Protein AF-A0A379JGD2-F1 (afdb_monomer_lite)

Organism: NCBI:txid1823

pLDDT: mean 80.18, std 13.52, range [41.59, 96.38]

Foldseek 3Di:
DDKDWDKDWDADPVGTAIKTKTQLDQWDWDWDQDPVRDIDTRDTGHRPDDDPPDDVVRRVDMDIDDDVVVPCCVPPPDDPVQNDPDDHDDDDDQDDPVDGDDDDDDPPDD

Radius of gyration: 17.96 Å; chains: 1; bounding box: 45×45×33 Å

Structure (mmCIF, N/CA/C/O backbone):
data_AF-A0A379JGD2-F1
#
_entry.id   AF-A0A379JGD2-F1
#
loop_
_atom_site.group_PDB
_atom_site.id
_atom_site.type_symbol
_atom_site.label_atom_id
_atom_site.label_alt_id
_atom_site.label_comp_id
_atom_site.label_asym_id
_atom_site.label_entity_id
_atom_site.label_seq_id
_atom_site.pdbx_PDB_ins_code
_atom_site.Cartn_x
_atom_site.Cartn_y
_atom_site.Cartn_z
_atom_site.occupancy
_atom_site.B_iso_or_equiv
_atom_site.auth_seq_id
_atom_site.auth_comp_id
_atom_site.auth_asym_id
_atom_site.auth_atom_id
_atom_site.pdbx_PDB_model_num
ATOM 1 N N . MET A 1 1 ? 21.410 1.258 3.656 1.00 62.91 1 MET A N 1
ATOM 2 C CA . MET A 1 1 ? 20.321 0.802 2.768 1.00 62.91 1 MET A CA 1
ATOM 3 C C . MET A 1 1 ? 19.255 0.181 3.641 1.00 62.91 1 MET A C 1
ATOM 5 O O . MET A 1 1 ? 19.609 -0.551 4.557 1.00 62.91 1 MET A O 1
ATOM 9 N N . THR A 1 2 ? 17.998 0.537 3.419 1.00 72.06 2 THR A N 1
ATOM 10 C CA . THR A 1 2 ? 16.845 0.119 4.228 1.00 72.06 2 THR A CA 1
ATOM 11 C C . THR A 1 2 ? 15.740 -0.343 3.290 1.00 72.06 2 THR A C 1
ATOM 13 O O . THR A 1 2 ? 15.691 0.112 2.152 1.00 72.06 2 THR A O 1
ATOM 16 N N . VAL A 1 3 ? 14.851 -1.206 3.772 1.00 80.94 3 VAL A N 1
ATOM 17 C CA . VAL A 1 3 ? 13.581 -1.490 3.090 1.00 80.94 3 VAL A CA 1
ATOM 18 C C . VAL A 1 3 ? 12.721 -0.228 3.157 1.00 80.94 3 VAL A C 1
ATOM 20 O O . VAL A 1 3 ? 12.593 0.357 4.234 1.00 80.94 3 VAL A O 1
ATOM 23 N N . ASN A 1 4 ? 12.181 0.217 2.028 1.00 86.94 4 ASN A N 1
ATOM 24 C CA . ASN A 1 4 ? 11.322 1.394 1.940 1.00 86.94 4 ASN A CA 1
ATOM 25 C C . ASN A 1 4 ? 10.327 1.291 0.772 1.00 86.94 4 ASN A C 1
ATOM 27 O O . ASN A 1 4 ? 10.366 0.364 -0.037 1.00 86.94 4 ASN A O 1
ATOM 31 N N . GLY A 1 5 ? 9.401 2.239 0.725 1.00 90.56 5 GLY A N 1
ATOM 32 C CA . GLY A 1 5 ? 8.351 2.307 -0.276 1.00 90.56 5 GLY A CA 1
ATOM 33 C C . GLY A 1 5 ? 7.252 3.261 0.161 1.00 90.56 5 GLY A C 1
ATOM 34 O O . GLY A 1 5 ? 7.091 3.497 1.360 1.00 90.56 5 GLY A O 1
ATOM 35 N N . ASP A 1 6 ? 6.501 3.756 -0.813 1.00 94.25 6 ASP A N 1
ATOM 36 C CA . ASP A 1 6 ? 5.338 4.608 -0.604 1.00 94.25 6 ASP A CA 1
ATOM 37 C C . ASP A 1 6 ? 4.098 3.869 -1.095 1.00 94.25 6 ASP A C 1
ATOM 39 O O . ASP A 1 6 ? 4.036 3.397 -2.232 1.00 94.25 6 ASP A O 1
ATOM 43 N N . LEU A 1 7 ? 3.105 3.745 -0.218 1.00 95.06 7 LEU A N 1
ATOM 44 C CA . LEU A 1 7 ? 1.891 2.975 -0.459 1.00 95.06 7 LEU A CA 1
ATOM 45 C C . LEU A 1 7 ? 0.662 3.849 -0.239 1.00 95.06 7 LEU A C 1
ATOM 47 O O . LEU A 1 7 ? 0.550 4.542 0.771 1.00 95.06 7 LEU A O 1
ATOM 51 N N . VAL A 1 8 ? -0.294 3.754 -1.157 1.00 94.75 8 VAL A N 1
ATOM 52 C CA . VAL A 1 8 ? -1.593 4.416 -1.063 1.00 94.75 8 VAL A CA 1
ATOM 53 C C . VAL A 1 8 ? -2.683 3.370 -0.887 1.00 94.75 8 VAL A C 1
ATOM 55 O O . VAL A 1 8 ? -2.911 2.518 -1.748 1.00 94.75 8 VAL A O 1
ATOM 58 N N . PHE A 1 9 ? -3.407 3.494 0.221 1.00 93.94 9 PHE A N 1
ATOM 59 C CA . PHE A 1 9 ? -4.617 2.735 0.503 1.00 93.94 9 PHE A CA 1
ATOM 60 C C . PHE A 1 9 ? -5.821 3.597 0.141 1.00 93.94 9 PHE A C 1
ATOM 62 O O . PHE A 1 9 ? -6.077 4.616 0.780 1.00 93.94 9 PHE A O 1
ATOM 69 N N . THR A 1 10 ? -6.556 3.203 -0.896 1.00 91.75 10 THR A N 1
ATOM 70 C CA . THR A 1 10 ? -7.742 3.937 -1.354 1.00 91.75 10 THR A CA 1
ATOM 71 C C . THR A 1 10 ? -8.999 3.217 -0.868 1.00 91.75 10 THR A C 1
ATOM 73 O O . THR A 1 10 ? -9.223 2.070 -1.265 1.00 91.75 10 THR A O 1
ATOM 76 N N . PRO A 1 11 ? -9.823 3.843 -0.009 1.00 89.81 11 PRO A N 1
ATOM 77 C CA . PRO A 1 11 ? -11.121 3.295 0.362 1.00 89.81 11 PRO A CA 1
ATOM 78 C C . PRO A 1 11 ? -12.056 3.234 -0.851 1.00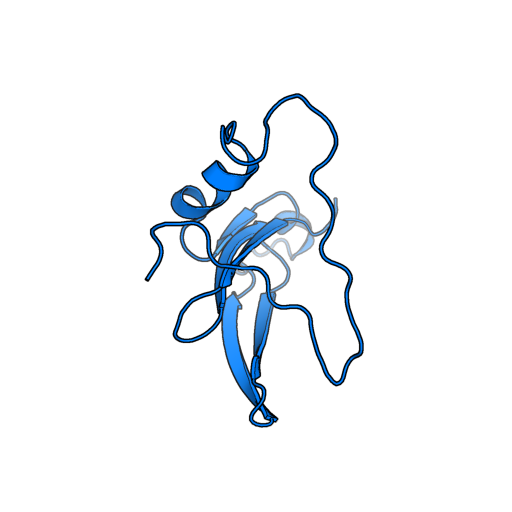 89.81 11 PRO A C 1
ATOM 80 O O . PRO A 1 11 ? -12.116 4.170 -1.647 1.00 89.81 11 PRO A O 1
ATOM 83 N N . GLY A 1 12 ? -12.823 2.156 -0.965 1.00 86.06 12 GLY A N 1
ATOM 84 C CA . GLY A 1 12 ? -13.854 1.978 -1.980 1.00 86.06 12 GLY A CA 1
ATOM 85 C C . GLY A 1 12 ? -15.068 1.236 -1.428 1.00 86.06 12 GLY A C 1
ATOM 86 O O . GLY A 1 12 ? -15.053 0.729 -0.304 1.00 86.06 12 GLY A O 1
ATOM 87 N N . ARG A 1 13 ? -16.133 1.161 -2.236 1.00 82.19 13 ARG A N 1
ATOM 88 C CA . ARG A 1 13 ? -17.400 0.504 -1.864 1.00 82.19 13 ARG A CA 1
ATOM 89 C C . ARG A 1 13 ? -17.202 -0.948 -1.419 1.00 82.19 13 ARG A C 1
ATOM 91 O O . ARG A 1 13 ? -17.837 -1.381 -0.464 1.00 82.19 13 ARG A O 1
ATOM 98 N N . ASP A 1 14 ? -16.294 -1.658 -2.080 1.00 81.56 14 ASP A N 1
ATOM 99 C CA . ASP A 1 14 ? -16.033 -3.081 -1.841 1.00 81.56 14 ASP A CA 1
ATOM 100 C C . ASP A 1 14 ? -14.834 -3.320 -0.904 1.00 81.56 14 ASP A C 1
ATOM 102 O O . ASP A 1 14 ? -14.320 -4.436 -0.807 1.00 81.56 14 ASP A O 1
ATOM 106 N N . GLY A 1 15 ? -14.355 -2.276 -0.222 1.00 85.94 15 GLY A N 1
ATOM 107 C CA . GLY A 1 15 ? -13.188 -2.317 0.658 1.00 85.94 15 GLY A CA 1
ATOM 108 C C . GLY A 1 15 ? -12.012 -1.502 0.128 1.00 85.94 15 GLY A C 1
ATOM 109 O O . GLY A 1 15 ? -12.169 -0.628 -0.721 1.00 85.94 15 GLY A O 1
ATOM 110 N N . VAL A 1 16 ? -10.825 -1.759 0.669 1.00 92.44 16 VAL A N 1
ATOM 111 C CA . VAL A 1 16 ? -9.614 -0.985 0.371 1.00 92.44 16 VAL A CA 1
ATOM 112 C C . VAL A 1 16 ? -8.864 -1.577 -0.824 1.00 92.44 16 VAL A C 1
ATOM 114 O O . VAL A 1 16 ? -8.719 -2.795 -0.937 1.00 92.44 16 VAL A O 1
ATOM 117 N N . THR A 1 17 ? -8.351 -0.715 -1.702 1.00 93.25 17 THR A N 1
ATOM 118 C CA . THR A 1 17 ? -7.380 -1.072 -2.750 1.00 93.25 17 THR A CA 1
ATOM 119 C C . THR A 1 17 ? -6.000 -0.507 -2.426 1.00 93.25 17 THR A C 1
ATOM 121 O O . THR A 1 17 ? -5.904 0.569 -1.835 1.00 93.25 17 THR A O 1
ATOM 124 N N . LEU A 1 18 ? -4.941 -1.201 -2.849 1.00 95.25 18 LEU A N 1
ATOM 125 C CA . LEU A 1 18 ? -3.545 -0.818 -2.627 1.00 95.25 18 LEU A CA 1
ATOM 126 C C . LEU A 1 18 ? -2.837 -0.544 -3.959 1.00 95.25 18 LEU A C 1
ATOM 128 O O . LEU A 1 18 ? -2.938 -1.352 -4.882 1.00 95.25 18 LEU A O 1
ATOM 132 N N . ALA A 1 19 ? -2.093 0.558 -4.030 1.00 96.25 19 ALA A N 1
ATOM 133 C CA . ALA A 1 19 ? -1.115 0.814 -5.085 1.00 96.25 19 ALA A CA 1
ATOM 134 C C . ALA A 1 19 ? 0.086 1.598 -4.534 1.00 96.25 19 ALA A C 1
ATOM 136 O O . ALA A 1 19 ? -0.047 2.292 -3.526 1.00 96.25 19 ALA A O 1
ATOM 137 N N . GLY A 1 20 ? 1.249 1.498 -5.174 1.00 95.12 20 GLY A N 1
ATOM 138 C CA . GLY A 1 20 ? 2.449 2.207 -4.735 1.00 95.12 20 GLY A CA 1
ATOM 139 C C . GLY A 1 20 ? 3.741 1.610 -5.275 1.00 95.12 20 GLY A C 1
ATOM 140 O O . GLY A 1 20 ? 3.721 0.844 -6.235 1.00 95.12 20 GLY A O 1
ATOM 141 N N . THR A 1 21 ? 4.853 1.943 -4.628 1.00 94.81 21 THR A N 1
ATOM 142 C CA . THR A 1 21 ? 6.191 1.433 -4.946 1.00 94.81 21 THR A CA 1
ATOM 143 C C . THR A 1 21 ? 6.847 0.884 -3.692 1.00 94.81 21 THR A C 1
ATOM 145 O O . THR A 1 21 ? 6.658 1.406 -2.593 1.00 94.81 21 THR A O 1
ATOM 148 N N . ARG A 1 22 ? 7.644 -0.176 -3.828 1.00 92.75 22 ARG A N 1
ATOM 149 C CA . ARG A 1 22 ? 8.439 -0.711 -2.717 1.00 92.75 22 ARG A CA 1
ATOM 150 C C . ARG A 1 22 ? 9.748 -1.313 -3.183 1.00 92.75 22 ARG A C 1
ATOM 152 O O . ARG A 1 22 ? 9.873 -1.744 -4.323 1.00 92.75 22 ARG A O 1
ATOM 159 N N . THR A 1 23 ? 10.716 -1.372 -2.273 1.00 90.12 23 THR A N 1
ATOM 160 C CA . THR A 1 23 ? 12.009 -2.030 -2.490 1.00 90.12 23 THR A CA 1
ATOM 161 C C . THR A 1 23 ? 11.819 -3.474 -2.927 1.00 90.12 23 THR A C 1
ATOM 163 O O . THR A 1 23 ? 11.043 -4.131 -2.268 1.00 90.12 23 THR A O 1
ATOM 166 N N . ASP A 1 24 ? 12.579 -4.032 -3.870 1.00 87.69 24 ASP A N 1
ATOM 167 C CA . ASP A 1 24 ? 12.470 -5.399 -4.432 1.00 87.69 24 ASP A CA 1
ATOM 168 C C . ASP A 1 24 ? 12.539 -6.576 -3.442 1.00 87.69 24 ASP A C 1
ATOM 170 O O . ASP A 1 24 ? 12.111 -7.695 -3.752 1.00 87.69 24 ASP A O 1
ATOM 174 N N . TYR A 1 25 ? 12.994 -6.342 -2.212 1.00 86.06 25 TYR A N 1
ATOM 175 C CA . TYR A 1 25 ? 13.009 -7.334 -1.136 1.00 86.06 25 TYR A CA 1
ATOM 176 C C . TYR A 1 25 ? 12.718 -6.682 0.230 1.00 86.06 25 TYR A C 1
ATOM 178 O O . TYR A 1 25 ? 13.227 -5.581 0.463 1.00 86.06 25 TYR A O 1
ATOM 186 N N . PRO A 1 26 ? 12.001 -7.344 1.168 1.00 87.69 26 PRO A N 1
ATOM 187 C CA . PRO A 1 26 ? 11.365 -8.674 1.104 1.00 87.69 26 PRO A CA 1
ATOM 188 C C . PRO A 1 26 ? 9.946 -8.627 0.513 1.00 87.69 26 PRO A C 1
ATOM 190 O O . PRO A 1 26 ? 9.483 -7.558 0.152 1.00 87.69 26 PRO A O 1
A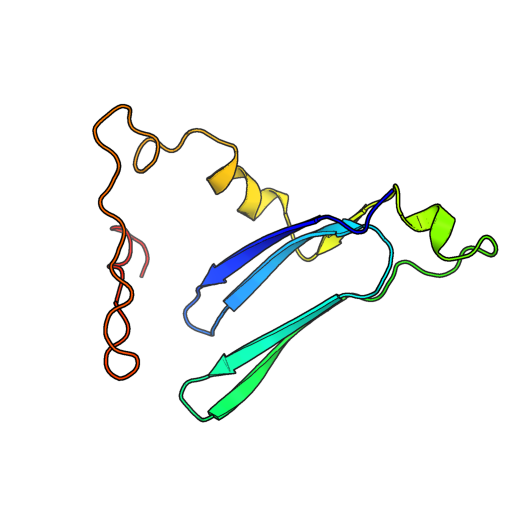TOM 193 N N . SER A 1 27 ? 9.251 -9.768 0.438 1.00 90.88 27 SER A N 1
ATOM 194 C CA . SER A 1 27 ? 7.835 -9.820 0.036 1.00 90.88 27 SER A CA 1
ATOM 195 C C . SER A 1 27 ? 6.953 -8.930 0.922 1.00 90.88 27 SER A C 1
ATOM 197 O O . SER A 1 27 ? 7.261 -8.731 2.100 1.00 90.88 27 SER A O 1
ATOM 199 N N . LEU A 1 28 ? 5.833 -8.461 0.371 1.00 92.75 28 LEU A N 1
ATOM 200 C CA . LEU A 1 28 ? 4.823 -7.668 1.064 1.00 92.75 28 LEU A CA 1
ATOM 201 C C . LEU A 1 28 ? 3.452 -8.351 1.004 1.00 92.75 28 LEU A C 1
ATOM 203 O O . LEU A 1 28 ? 3.035 -8.853 -0.036 1.00 92.75 28 LEU A O 1
ATOM 207 N N . GLU A 1 29 ? 2.720 -8.313 2.115 1.00 95.56 29 GLU A N 1
ATOM 208 C CA . GLU A 1 29 ? 1.314 -8.710 2.171 1.00 95.56 29 GLU A CA 1
ATOM 209 C C . GLU A 1 29 ? 0.489 -7.635 2.881 1.00 95.56 29 GLU A C 1
ATOM 211 O O . GLU A 1 29 ? 0.936 -7.046 3.866 1.00 95.56 29 GLU A O 1
ATOM 216 N N . ALA A 1 30 ? -0.726 -7.398 2.391 1.00 95.69 30 ALA A N 1
ATOM 217 C CA . ALA A 1 30 ? -1.682 -6.482 2.997 1.00 95.69 30 ALA A CA 1
ATOM 218 C C . ALA A 1 30 ? -3.052 -7.152 3.118 1.00 95.69 30 ALA A C 1
ATOM 220 O O . ALA A 1 30 ? -3.563 -7.729 2.153 1.00 95.69 30 ALA A O 1
ATOM 221 N N . HIS A 1 31 ? -3.665 -7.029 4.294 1.00 96.25 31 HIS A N 1
ATOM 222 C CA . HIS A 1 31 ? -4.959 -7.620 4.628 1.00 96.25 31 HIS A CA 1
ATOM 223 C C . HIS A 1 31 ? -5.883 -6.557 5.238 1.00 96.25 31 HIS A C 1
ATOM 225 O O . HIS A 1 31 ? -5.417 -5.637 5.907 1.00 96.25 31 HIS A O 1
ATOM 231 N N . GLN A 1 32 ? -7.186 -6.669 4.979 1.00 94.94 32 GLN A N 1
ATOM 232 C CA . GLN A 1 32 ? -8.238 -5.818 5.531 1.00 94.94 32 GLN A CA 1
ATOM 233 C C . GLN A 1 32 ? -9.132 -6.638 6.456 1.00 94.94 32 GLN A C 1
ATOM 235 O O . GLN A 1 32 ? -9.780 -7.583 6.001 1.00 94.94 32 GLN A O 1
ATOM 240 N N . ASP A 1 33 ? -9.243 -6.212 7.709 1.00 92.69 33 ASP A N 1
ATOM 241 C CA . ASP A 1 33 ? -10.266 -6.714 8.621 1.00 92.69 33 ASP A CA 1
ATOM 242 C C . ASP A 1 33 ? -11.569 -5.932 8.435 1.00 92.69 33 ASP A C 1
ATOM 244 O O . ASP A 1 33 ? -11.583 -4.702 8.326 1.00 92.69 33 ASP A O 1
ATOM 248 N N . LEU A 1 34 ? -12.681 -6.661 8.362 1.00 85.88 34 LEU A N 1
ATOM 249 C CA . LEU A 1 34 ? -14.016 -6.112 8.161 1.00 85.88 34 LEU A CA 1
ATOM 250 C C . LEU A 1 34 ? -14.793 -6.080 9.485 1.00 85.88 34 LEU A C 1
ATOM 252 O O . LEU A 1 34 ? -14.584 -6.944 10.338 1.00 85.88 34 LEU A O 1
ATOM 256 N N . PRO A 1 35 ? -15.780 -5.174 9.641 1.00 81.94 35 PRO A N 1
ATOM 257 C CA . PRO A 1 35 ? -16.631 -5.124 10.837 1.00 81.94 35 PRO A CA 1
ATOM 258 C C . PRO A 1 35 ? -17.391 -6.425 11.139 1.00 81.94 35 PRO A C 1
ATOM 260 O O . PRO A 1 35 ? -17.846 -6.636 12.257 1.00 81.94 35 PRO A O 1
ATOM 263 N N . SER A 1 36 ? -17.531 -7.307 10.146 1.00 86.25 36 SER A N 1
ATOM 264 C CA . SER A 1 36 ? -18.108 -8.646 10.296 1.00 86.25 36 SER A CA 1
ATOM 265 C C . SER A 1 36 ? -17.190 -9.642 11.020 1.00 86.25 36 SER A C 1
ATOM 267 O O . SER A 1 36 ? -17.616 -10.764 11.282 1.00 86.25 36 SER A O 1
ATOM 269 N N . GLY A 1 37 ? -15.941 -9.266 11.315 1.00 87.50 37 GLY A N 1
ATOM 270 C CA . GLY A 1 37 ? -14.901 -10.147 11.853 1.00 87.50 37 GLY A CA 1
ATOM 271 C C . GLY A 1 37 ? -14.186 -10.989 10.791 1.00 87.50 37 GLY A C 1
ATOM 272 O O . GLY A 1 37 ? -13.345 -11.813 11.133 1.00 87.50 37 GLY A O 1
ATOM 273 N N . ALA A 1 38 ? -14.516 -10.808 9.508 1.00 90.00 38 ALA A N 1
ATOM 274 C CA . ALA A 1 38 ? -13.832 -11.467 8.400 1.00 90.00 38 ALA A CA 1
ATOM 275 C C . ALA A 1 38 ? -12.575 -10.693 7.971 1.00 90.00 38 ALA A C 1
ATOM 277 O O . ALA A 1 38 ? -12.578 -9.463 7.972 1.00 90.00 38 ALA A O 1
ATOM 278 N N . THR A 1 39 ? -11.550 -11.413 7.510 1.00 94.94 39 THR A N 1
ATOM 279 C CA . THR A 1 39 ? -10.339 -10.836 6.906 1.00 94.94 39 THR A CA 1
ATOM 280 C C . THR A 1 39 ? -10.330 -11.091 5.403 1.00 94.94 39 THR A C 1
ATOM 282 O O . THR A 1 39 ? -10.646 -12.188 4.937 1.00 94.94 39 THR A O 1
ATOM 285 N N . ARG A 1 40 ? -9.935 -10.079 4.633 1.00 93.50 40 ARG A N 1
ATOM 286 C CA . ARG A 1 40 ? -9.728 -10.158 3.186 1.00 93.50 40 ARG A CA 1
ATOM 287 C C . ARG A 1 40 ? -8.285 -9.809 2.843 1.00 93.50 40 ARG A C 1
ATOM 289 O O . ARG A 1 40 ? -7.768 -8.796 3.294 1.00 93.50 40 ARG A O 1
ATOM 296 N N . THR A 1 41 ? -7.678 -10.567 1.939 1.00 96.38 41 THR A N 1
ATOM 297 C CA . THR A 1 41 ? -6.402 -10.187 1.323 1.00 96.38 41 THR A CA 1
ATOM 298 C C . THR A 1 41 ? -6.595 -9.034 0.335 1.00 96.38 41 THR A C 1
ATOM 300 O O . THR A 1 41 ? -7.418 -9.119 -0.580 1.00 96.38 41 THR A O 1
ATOM 303 N N . ILE A 1 42 ? -5.833 -7.956 0.526 1.00 95.38 42 ILE A N 1
ATOM 304 C CA . ILE A 1 42 ? -5.764 -6.811 -0.391 1.00 95.38 42 ILE A CA 1
ATOM 305 C C . ILE A 1 42 ? -4.677 -7.056 -1.440 1.00 95.38 42 ILE A C 1
ATOM 307 O O . ILE A 1 42 ? -4.923 -6.867 -2.629 1.00 95.38 42 ILE A O 1
ATOM 311 N N . ALA A 1 43 ? -3.488 -7.479 -1.003 1.00 94.12 43 ALA A N 1
ATOM 312 C CA . ALA A 1 43 ? -2.346 -7.721 -1.877 1.00 94.12 43 ALA A CA 1
ATOM 313 C C . ALA A 1 43 ? -1.427 -8.808 -1.311 1.00 94.12 43 ALA A C 1
ATOM 315 O O . ALA A 1 43 ? -1.196 -8.870 -0.103 1.00 94.12 43 ALA A O 1
ATOM 316 N N . ILE A 1 44 ? -0.879 -9.620 -2.213 1.00 94.44 44 ILE A N 1
ATOM 317 C CA . ILE A 1 44 ? 0.279 -10.484 -1.977 1.00 94.44 44 ILE A CA 1
ATOM 318 C C . ILE A 1 44 ? 1.268 -10.136 -3.076 1.00 94.44 44 ILE A C 1
ATOM 320 O O . ILE A 1 44 ? 0.987 -10.350 -4.255 1.00 94.44 44 ILE A O 1
ATOM 324 N N . ASP A 1 45 ? 2.401 -9.584 -2.679 1.00 91.50 45 ASP A N 1
ATOM 325 C CA . ASP A 1 45 ? 3.426 -9.080 -3.573 1.00 91.50 45 ASP A CA 1
ATOM 326 C C . ASP A 1 45 ? 4.759 -9.781 -3.261 1.00 91.50 45 ASP A C 1
ATOM 328 O O . ASP A 1 45 ? 5.402 -9.512 -2.237 1.00 91.50 45 ASP A O 1
ATOM 332 N N . PRO A 1 46 ? 5.161 -10.769 -4.078 1.00 89.94 46 PRO A N 1
ATOM 333 C CA . PRO A 1 46 ? 6.384 -11.517 -3.844 1.00 89.94 46 PRO A CA 1
ATOM 334 C C . PRO A 1 46 ? 7.624 -10.624 -3.914 1.00 89.94 46 PRO A C 1
ATOM 336 O O . PRO A 1 46 ? 7.698 -9.663 -4.672 1.00 89.94 46 PRO A O 1
ATOM 339 N N . ALA A 1 47 ? 8.672 -10.983 -3.179 1.00 87.44 47 ALA A N 1
ATOM 340 C CA . ALA A 1 47 ? 9.982 -10.410 -3.443 1.00 87.44 47 ALA A CA 1
ATOM 341 C C . ALA A 1 47 ? 10.401 -10.678 -4.902 1.00 87.44 47 ALA A C 1
ATOM 343 O O . ALA A 1 47 ? 10.259 -11.800 -5.403 1.00 87.44 47 ALA A O 1
ATOM 344 N N . ALA A 1 48 ? 11.003 -9.676 -5.546 1.00 79.38 48 ALA A N 1
ATOM 345 C CA . ALA A 1 48 ? 11.616 -9.805 -6.862 1.00 79.38 48 ALA A CA 1
ATOM 346 C C . ALA A 1 48 ? 12.920 -10.615 -6.729 1.00 79.38 48 ALA A C 1
ATOM 348 O O . ALA A 1 48 ? 14.032 -10.094 -6.640 1.00 79.38 48 ALA A O 1
ATOM 349 N N . THR A 1 49 ? 12.768 -11.931 -6.610 1.00 68.25 49 THR A N 1
ATOM 350 C CA . THR A 1 49 ? 13.850 -12.897 -6.388 1.00 68.25 49 THR A CA 1
ATOM 351 C C . THR A 1 49 ? 14.299 -13.536 -7.704 1.00 68.25 49 THR A C 1
ATOM 353 O O . THR A 1 49 ? 13.605 -13.463 -8.712 1.00 68.25 49 THR A O 1
ATOM 356 N N . GLY A 1 50 ? 15.490 -14.146 -7.719 1.00 60.38 50 GLY A N 1
ATOM 357 C CA . GLY A 1 50 ? 16.005 -14.866 -8.897 1.00 60.38 50 GLY A CA 1
ATOM 358 C C . GLY A 1 50 ? 17.431 -14.505 -9.314 1.00 60.38 50 GLY A C 1
ATOM 359 O O . GLY A 1 50 ? 17.979 -15.115 -10.228 1.00 60.38 50 GLY A O 1
ATOM 360 N N . ARG A 1 51 ? 18.071 -13.547 -8.635 1.00 59.44 51 ARG A N 1
ATOM 361 C CA . ARG A 1 51 ? 19.486 -13.217 -8.848 1.00 59.44 51 ARG A CA 1
ATOM 362 C C . ARG A 1 51 ? 20.353 -13.967 -7.839 1.00 59.44 51 ARG A C 1
ATOM 364 O O . ARG A 1 51 ? 20.072 -13.957 -6.644 1.00 59.44 51 ARG A O 1
ATOM 371 N N . SER A 1 52 ? 21.437 -14.586 -8.307 1.00 59.06 52 SER A N 1
ATOM 372 C CA . SER A 1 52 ? 22.349 -15.409 -7.490 1.00 59.06 52 SER A CA 1
ATOM 373 C C . SER A 1 52 ? 23.122 -14.632 -6.412 1.00 59.06 52 SER A C 1
ATOM 375 O O . SER A 1 52 ? 23.873 -15.229 -5.649 1.00 59.06 52 SER A O 1
ATOM 377 N N . TRP A 1 53 ? 22.960 -13.308 -6.348 1.00 63.16 53 TRP A N 1
ATOM 378 C CA . TRP A 1 53 ? 23.761 -12.400 -5.520 1.00 63.16 53 TRP A CA 1
ATOM 379 C C . TRP A 1 53 ? 23.095 -12.076 -4.167 1.00 63.16 53 TRP A C 1
ATOM 381 O O . TRP A 1 53 ? 23.651 -11.326 -3.367 1.00 63.16 53 TRP A O 1
ATOM 391 N N . GLY A 1 54 ? 21.931 -12.672 -3.881 1.00 66.38 54 GLY A N 1
ATOM 392 C CA . GLY A 1 54 ? 21.255 -12.586 -2.584 1.00 66.38 54 GLY A CA 1
ATOM 393 C C . GLY A 1 54 ? 20.430 -11.305 -2.364 1.00 66.38 54 GLY A C 1
ATOM 394 O O . GLY A 1 54 ? 20.440 -10.392 -3.183 1.00 66.38 54 GLY A O 1
ATOM 395 N N . PRO A 1 55 ? 19.688 -11.213 -1.248 1.00 64.00 55 PRO A N 1
ATOM 396 C CA . PRO A 1 55 ? 18.702 -10.150 -1.019 1.00 64.00 55 PRO A CA 1
ATOM 397 C C . PRO A 1 55 ? 19.309 -8.753 -0.810 1.00 64.00 55 PRO A C 1
ATOM 399 O O . PRO A 1 55 ? 18.650 -7.752 -1.078 1.00 64.00 55 PRO A O 1
ATOM 402 N N . ALA A 1 56 ? 20.571 -8.661 -0.377 1.00 66.62 56 ALA A N 1
ATOM 403 C CA . ALA A 1 56 ? 21.228 -7.381 -0.105 1.00 66.62 56 ALA A CA 1
ATOM 404 C C . ALA A 1 56 ? 21.428 -6.517 -1.364 1.00 66.62 56 ALA A C 1
ATOM 406 O O . ALA A 1 56 ? 21.456 -5.292 -1.256 1.00 66.62 56 ALA A O 1
ATOM 407 N N . VAL A 1 57 ? 21.527 -7.129 -2.553 1.00 69.00 57 VAL A N 1
ATOM 408 C CA . VAL A 1 57 ? 21.670 -6.384 -3.817 1.00 69.00 57 VAL A CA 1
ATOM 409 C C . VAL A 1 57 ? 20.345 -5.856 -4.363 1.00 69.00 57 VAL A C 1
ATOM 411 O O . VAL A 1 57 ? 20.368 -5.021 -5.257 1.00 69.00 57 VAL A O 1
ATOM 414 N N . ASN A 1 58 ? 19.209 -6.303 -3.821 1.00 62.88 58 ASN A N 1
ATOM 415 C CA . ASN A 1 58 ? 17.878 -5.863 -4.246 1.00 62.88 58 ASN A CA 1
ATOM 416 C C . ASN A 1 58 ? 17.366 -4.657 -3.443 1.00 62.88 58 ASN A C 1
ATOM 418 O O . ASN A 1 58 ? 16.427 -3.995 -3.860 1.00 62.88 58 ASN A O 1
ATOM 422 N N . LEU A 1 59 ? 18.006 -4.334 -2.314 1.00 71.38 59 LEU A N 1
ATOM 423 C CA . LEU A 1 59 ? 17.617 -3.214 -1.451 1.00 71.38 59 LEU A CA 1
ATOM 424 C C . LEU A 1 59 ? 17.624 -1.811 -2.104 1.00 71.38 59 LEU A C 1
ATOM 426 O O . LEU A 1 59 ? 16.896 -0.950 -1.615 1.00 71.38 59 LEU A O 1
ATOM 430 N N . PRO A 1 60 ? 18.427 -1.518 -3.147 1.00 78.81 60 PRO A N 1
ATOM 431 C CA . PRO A 1 60 ? 18.361 -0.233 -3.847 1.00 78.81 60 PRO A CA 1
ATOM 432 C C . PRO A 1 60 ? 17.292 -0.163 -4.943 1.00 78.81 60 PRO A C 1
ATOM 434 O O . PRO A 1 60 ? 17.080 0.921 -5.476 1.00 78.81 60 PRO A O 1
ATOM 437 N N . PHE A 1 61 ? 16.716 -1.299 -5.340 1.00 83.31 61 PHE A N 1
ATOM 438 C CA . PHE A 1 61 ? 15.786 -1.393 -6.465 1.00 83.31 61 PHE A CA 1
ATOM 439 C C . PHE A 1 61 ? 14.352 -1.463 -5.967 1.00 83.31 61 PHE A C 1
ATOM 441 O O . PHE A 1 61 ? 14.114 -1.917 -4.848 1.00 83.31 61 PHE A O 1
ATOM 448 N N . HIS A 1 62 ? 13.413 -1.042 -6.810 1.00 89.31 62 HIS A N 1
ATOM 449 C CA . HIS A 1 62 ? 11.996 -0.956 -6.484 1.00 89.31 62 HIS A CA 1
ATOM 450 C C . HIS A 1 62 ? 11.149 -1.479 -7.635 1.00 89.31 62 HIS A C 1
ATOM 452 O O . HIS A 1 62 ? 11.542 -1.370 -8.799 1.00 89.31 62 HIS A O 1
ATOM 458 N N . HIS A 1 63 ? 9.959 -1.957 -7.294 1.00 90.50 63 HIS A N 1
ATOM 459 C CA . HIS A 1 63 ? 8.897 -2.239 -8.248 1.00 90.50 63 HIS A CA 1
ATOM 460 C C . HIS A 1 63 ? 7.554 -1.727 -7.743 1.00 90.50 63 HIS A C 1
ATOM 462 O O . HIS A 1 63 ? 7.371 -1.401 -6.562 1.00 90.50 63 HIS A O 1
ATOM 468 N N . ASP A 1 64 ? 6.624 -1.668 -8.686 1.00 94.44 64 ASP A N 1
ATOM 469 C CA . ASP A 1 64 ? 5.280 -1.171 -8.476 1.00 94.44 64 ASP A CA 1
ATOM 470 C C . ASP A 1 64 ? 4.368 -2.280 -7.956 1.00 94.44 64 ASP A C 1
ATOM 472 O O . ASP A 1 64 ? 4.409 -3.421 -8.419 1.00 94.44 64 ASP A O 1
ATOM 476 N N . ILE A 1 65 ? 3.477 -1.902 -7.046 1.00 93.38 65 ILE A N 1
ATOM 477 C CA . ILE A 1 65 ? 2.288 -2.673 -6.695 1.00 93.38 65 ILE A CA 1
ATOM 478 C C . ILE A 1 65 ? 1.093 -1.925 -7.281 1.00 93.38 65 ILE A C 1
ATOM 480 O O . ILE A 1 65 ? 0.885 -0.745 -6.991 1.00 93.38 65 ILE A O 1
ATOM 484 N N . GLY A 1 66 ? 0.283 -2.598 -8.098 1.00 91.19 66 GLY A N 1
ATOM 485 C CA . GLY A 1 66 ? -0.838 -1.952 -8.783 1.00 91.19 66 GLY A CA 1
ATOM 486 C C . GLY A 1 66 ? -0.363 -0.912 -9.806 1.00 91.19 66 GLY A C 1
ATOM 487 O O . GLY A 1 66 ? 0.524 -1.198 -10.602 1.00 91.19 66 GLY A O 1
ATOM 488 N N . ASN A 1 67 ? -0.987 0.272 -9.818 1.00 92.69 67 ASN A N 1
ATOM 489 C CA . ASN A 1 67 ? -0.623 1.372 -10.718 1.00 92.69 67 ASN A CA 1
ATOM 490 C C . ASN A 1 67 ? -0.384 2.680 -9.925 1.00 92.69 67 ASN A C 1
ATOM 492 O O . ASN A 1 67 ? -1.344 3.431 -9.699 1.00 92.69 67 ASN A O 1
ATOM 496 N N . PRO A 1 68 ? 0.859 2.955 -9.484 1.00 90.31 68 PRO A N 1
ATOM 497 C CA . PRO A 1 68 ? 1.188 4.128 -8.669 1.00 90.31 68 PRO A CA 1
ATOM 498 C C . PRO A 1 68 ? 0.902 5.467 -9.366 1.00 90.31 68 PRO A C 1
ATOM 500 O O . PRO A 1 68 ? 0.477 6.416 -8.701 1.00 90.31 68 PRO A O 1
ATOM 503 N N . ASP A 1 69 ? 1.025 5.531 -10.696 1.00 91.00 69 ASP A N 1
ATOM 504 C CA . ASP A 1 69 ? 0.797 6.754 -11.485 1.00 91.00 69 ASP A CA 1
ATOM 505 C C . ASP A 1 69 ? -0.633 7.295 -11.342 1.00 91.00 69 ASP A C 1
ATOM 507 O O . ASP A 1 69 ? -0.895 8.477 -11.555 1.00 91.00 69 ASP A O 1
ATOM 511 N N . THR A 1 70 ? -1.580 6.439 -10.949 1.00 88.69 70 THR A N 1
ATOM 512 C CA . THR A 1 70 ? -2.984 6.825 -10.747 1.00 88.69 70 THR A CA 1
ATOM 513 C C . THR A 1 70 ? -3.298 7.32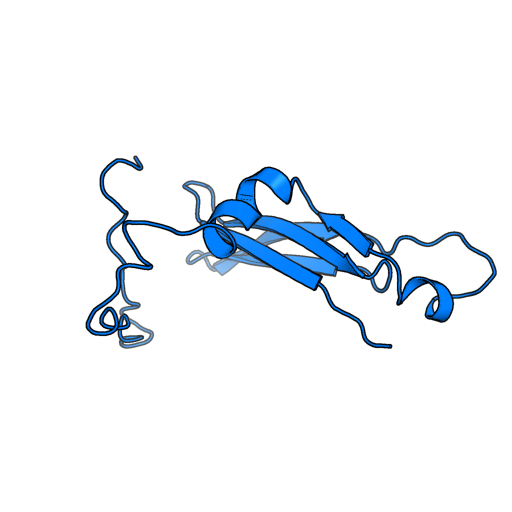0 -9.333 1.00 88.69 70 THR A C 1
ATOM 515 O O . THR A 1 70 ? -4.362 7.908 -9.114 1.00 88.69 70 THR A O 1
ATOM 518 N N . VAL A 1 71 ? -2.400 7.095 -8.365 1.00 89.00 71 VAL A N 1
ATOM 519 C CA . VAL A 1 71 ? -2.650 7.372 -6.940 1.00 89.00 71 VAL A CA 1
ATOM 520 C C . VAL A 1 71 ? -1.723 8.430 -6.351 1.00 89.00 71 VAL A C 1
ATOM 522 O O . VAL A 1 71 ? -2.191 9.260 -5.572 1.00 89.00 71 VAL A O 1
ATOM 525 N N . PHE A 1 72 ? -0.448 8.460 -6.744 1.00 91.56 72 PHE A N 1
ATOM 526 C CA . PHE A 1 72 ? 0.530 9.418 -6.222 1.00 91.56 72 PHE A CA 1
ATOM 527 C C . PHE A 1 72 ? 0.261 10.888 -6.559 1.00 91.56 72 PHE A C 1
ATOM 529 O O . PHE A 1 72 ? 0.510 11.715 -5.678 1.00 91.56 72 PHE A O 1
ATOM 536 N N . PRO A 1 73 ? -0.303 11.256 -7.731 1.00 89.38 73 PRO A N 1
ATOM 537 C CA . PRO A 1 73 ? -0.613 12.656 -8.026 1.00 89.38 73 PRO A CA 1
ATOM 538 C C . PRO A 1 73 ? -1.430 13.348 -6.928 1.00 89.38 73 PRO A C 1
ATOM 540 O O . PRO A 1 73 ? -1.218 14.517 -6.647 1.00 89.38 73 PRO A O 1
ATOM 543 N N . ARG A 1 74 ? -2.296 12.618 -6.210 1.00 79.44 74 ARG A N 1
ATOM 544 C CA . ARG A 1 74 ? -3.116 13.176 -5.116 1.00 79.44 74 ARG A CA 1
ATOM 545 C C . ARG A 1 74 ? -2.316 13.676 -3.909 1.00 79.44 74 ARG A C 1
ATOM 547 O O . ARG A 1 74 ? -2.877 14.406 -3.101 1.00 79.44 74 ARG A O 1
ATOM 554 N N . PHE A 1 75 ? -1.073 13.228 -3.761 1.00 81.88 75 PHE A N 1
ATOM 555 C CA . PHE A 1 75 ? -0.200 13.543 -2.628 1.00 81.88 75 PHE A CA 1
ATOM 556 C C . PHE A 1 75 ? 1.019 14.375 -3.036 1.00 81.88 75 PHE A C 1
ATOM 558 O O . PHE A 1 75 ? 1.642 14.996 -2.179 1.00 81.88 75 PHE A O 1
ATOM 565 N N . HIS A 1 76 ? 1.387 14.357 -4.319 1.00 82.88 76 HIS A N 1
ATOM 566 C CA . HIS A 1 76 ? 2.530 15.106 -4.842 1.00 82.88 76 HIS A CA 1
ATOM 567 C C . HIS A 1 76 ? 2.120 16.403 -5.535 1.00 82.88 76 HIS A C 1
ATOM 569 O O . HIS A 1 76 ? 2.866 17.382 -5.478 1.00 82.88 76 HIS A O 1
ATOM 575 N N . ASP A 1 77 ? 0.954 16.413 -6.181 1.00 84.19 77 ASP A N 1
ATOM 576 C CA . ASP A 1 77 ? 0.470 17.585 -6.889 1.00 84.19 77 ASP A CA 1
ATOM 577 C C . ASP A 1 77 ? -0.354 18.462 -5.958 1.00 84.19 77 ASP A C 1
ATOM 579 O O . ASP A 1 77 ? -1.082 17.989 -5.086 1.00 84.19 77 ASP A O 1
ATOM 583 N N . TRP A 1 78 ? -0.267 19.764 -6.204 1.00 77.94 78 TRP A N 1
ATOM 584 C CA . TRP A 1 78 ? -1.040 20.752 -5.475 1.00 77.94 78 TRP A CA 1
ATOM 585 C C . TRP A 1 78 ? -2.547 20.518 -5.627 1.00 77.94 78 TRP A C 1
ATOM 587 O O . TRP A 1 78 ? -3.107 20.616 -6.724 1.00 77.94 78 TRP A O 1
ATOM 597 N N . ASN A 1 79 ? -3.220 20.296 -4.506 1.00 73.06 79 ASN A N 1
ATOM 598 C CA . ASN A 1 79 ? -4.656 20.139 -4.419 1.00 73.06 79 ASN A CA 1
ATOM 599 C C . ASN A 1 79 ? -5.319 21.439 -3.930 1.00 73.06 79 ASN A C 1
ATOM 601 O O . ASN A 1 79 ? -5.220 21.811 -2.766 1.00 73.06 79 ASN A O 1
ATOM 605 N N . TYR A 1 80 ? -6.075 22.115 -4.799 1.00 73.19 80 TYR A N 1
ATOM 606 C CA . TYR A 1 80 ? -6.779 23.363 -4.455 1.00 73.19 80 TYR A CA 1
ATOM 607 C C . TYR A 1 80 ? -7.895 23.223 -3.404 1.00 73.19 80 TYR A C 1
ATOM 609 O O . TYR A 1 80 ? -8.431 24.240 -2.970 1.00 73.19 80 TYR A O 1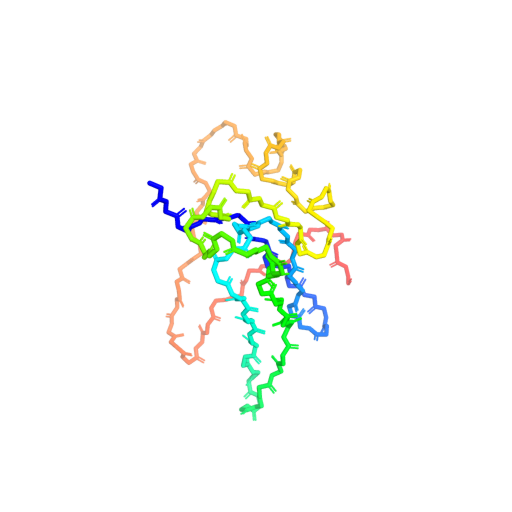
ATOM 617 N N . GLU A 1 81 ? -8.281 22.007 -3.022 1.00 71.44 81 GLU A N 1
ATOM 618 C CA . GLU A 1 81 ? -9.247 21.747 -1.951 1.00 71.44 81 GLU A CA 1
ATOM 619 C C . GLU A 1 81 ? -8.558 21.590 -0.589 1.00 71.44 81 GLU A C 1
ATOM 621 O O . GLU A 1 81 ? -9.073 22.093 0.410 1.00 71.44 81 GLU A O 1
ATOM 626 N N . TYR A 1 82 ? -7.392 20.934 -0.547 1.00 68.56 82 TYR A N 1
ATOM 627 C CA . TYR A 1 82 ? -6.721 20.561 0.707 1.00 68.56 82 TYR A CA 1
ATOM 628 C C . TYR A 1 82 ? -5.427 21.333 0.993 1.00 68.56 82 TYR A C 1
ATOM 630 O O . TYR A 1 82 ? -5.148 21.614 2.156 1.00 68.56 82 TYR A O 1
ATOM 638 N N . ASP A 1 83 ? -4.681 21.749 -0.031 1.00 69.38 83 ASP A N 1
ATOM 639 C CA . ASP A 1 83 ? -3.381 22.423 0.116 1.00 69.38 83 ASP A CA 1
ATOM 640 C C . ASP A 1 83 ? -3.509 23.953 0.171 1.00 69.38 83 ASP A C 1
ATOM 642 O O . ASP A 1 83 ? -2.541 24.689 -0.004 1.00 69.38 83 ASP A O 1
ATOM 646 N N . VAL A 1 84 ? -4.714 24.476 0.413 1.00 67.06 84 VAL A N 1
ATOM 647 C CA . VAL A 1 84 ? -4.979 25.920 0.396 1.00 67.06 84 VAL A CA 1
ATOM 648 C C . VAL A 1 84 ? -4.183 26.627 1.505 1.00 67.06 84 VAL A C 1
ATOM 650 O O . VAL A 1 84 ? -4.321 26.264 2.675 1.00 67.06 84 VAL A O 1
ATOM 653 N N . PRO A 1 85 ? -3.395 27.679 1.198 1.00 66.94 85 PRO A N 1
ATOM 654 C CA . PRO A 1 85 ? -2.718 28.469 2.215 1.00 66.94 85 PRO A CA 1
ATOM 655 C C . PRO A 1 85 ? -3.742 29.062 3.185 1.00 66.94 85 PRO A C 1
ATOM 657 O O . PRO A 1 85 ? -4.643 29.798 2.778 1.00 66.94 85 PRO A O 1
ATOM 660 N N . GLY A 1 86 ? -3.615 28.750 4.471 1.00 67.06 86 GLY A N 1
ATOM 661 C CA . GLY A 1 86 ? -4.585 29.165 5.477 1.00 67.06 86 GLY A CA 1
ATOM 662 C C . GLY A 1 86 ? -4.373 28.478 6.819 1.00 67.06 86 GLY A C 1
ATOM 663 O O . GLY A 1 86 ? -3.337 27.857 7.063 1.00 67.06 86 GLY A O 1
ATOM 664 N N . ASN A 1 87 ? -5.360 28.606 7.707 1.00 64.62 87 ASN A N 1
ATOM 665 C CA . ASN A 1 87 ? -5.351 27.858 8.960 1.00 64.62 87 ASN A CA 1
ATOM 666 C C . ASN A 1 87 ? -5.391 26.352 8.652 1.00 64.62 87 ASN A C 1
ATOM 668 O O . ASN A 1 87 ? -6.160 25.956 7.775 1.00 64.62 87 ASN A O 1
ATOM 672 N N . PRO A 1 88 ? -4.625 25.518 9.382 1.00 67.44 88 PRO A N 1
ATOM 673 C CA . PRO A 1 88 ? -4.675 24.072 9.218 1.00 67.44 88 PRO A CA 1
ATOM 674 C C . PRO A 1 88 ? -6.120 23.577 9.258 1.00 67.44 88 PRO A C 1
ATOM 676 O O . PRO A 1 88 ? -6.888 23.971 10.142 1.00 67.44 88 PRO A O 1
ATOM 679 N N . THR A 1 89 ? -6.489 22.708 8.319 1.00 65.88 89 THR A N 1
ATOM 680 C CA . THR A 1 89 ? -7.768 22.002 8.387 1.00 65.88 89 THR A CA 1
ATOM 681 C C . THR A 1 89 ? -7.865 21.261 9.712 1.00 65.88 89 THR A C 1
ATOM 683 O O . THR A 1 89 ? -6.913 20.613 10.152 1.00 65.88 89 THR A O 1
ATOM 686 N N . GLN A 1 90 ? -9.019 21.372 10.369 1.00 68.44 90 GLN A N 1
ATOM 687 C CA . GLN A 1 90 ? -9.243 20.721 11.650 1.00 68.44 90 GLN A CA 1
ATOM 688 C C . GLN A 1 90 ? -9.157 19.201 11.470 1.00 68.44 90 GLN A C 1
ATOM 690 O O . GLN A 1 90 ? -9.939 18.615 10.722 1.00 68.44 90 GLN A O 1
ATOM 695 N N . SER A 1 91 ? -8.211 18.560 12.161 1.00 71.38 91 SER A N 1
ATOM 696 C CA . SER A 1 91 ? -8.114 17.101 12.181 1.00 71.38 91 SER A CA 1
ATOM 697 C C . SER A 1 91 ? -9.410 16.484 12.699 1.00 71.38 91 SER A C 1
ATOM 699 O O . SER A 1 91 ? -10.021 16.999 13.638 1.00 71.38 91 SER A O 1
ATOM 701 N N . THR A 1 92 ? -9.800 15.346 12.127 1.00 75.31 92 THR A N 1
ATOM 702 C CA . THR A 1 92 ? -10.941 14.573 12.627 1.00 75.31 92 THR A CA 1
ATOM 703 C C . THR A 1 92 ? -10.541 13.881 13.937 1.00 75.31 92 THR A C 1
ATOM 705 O O . THR A 1 92 ? -9.595 13.091 13.926 1.00 75.31 92 THR A O 1
ATOM 708 N N . PRO A 1 93 ? -11.208 14.153 15.074 1.00 77.06 93 PRO A N 1
ATOM 709 C CA . PRO A 1 93 ? -10.911 13.468 16.329 1.00 77.06 93 PRO A CA 1
ATOM 710 C C . PRO A 1 93 ? -11.219 11.971 16.221 1.00 77.06 93 PRO A C 1
ATOM 712 O O . PRO A 1 93 ? -12.261 11.607 15.687 1.00 77.06 93 PRO A O 1
ATOM 715 N N . PHE A 1 94 ? -10.364 11.111 16.787 1.00 75.81 94 PHE A N 1
ATOM 716 C CA . PHE A 1 94 ? -10.504 9.646 16.707 1.00 75.81 94 PHE A CA 1
ATOM 717 C C . PHE A 1 94 ? -11.772 9.060 17.342 1.00 75.81 94 PHE A C 1
ATOM 719 O O . PHE A 1 94 ? -12.068 7.898 17.094 1.00 75.81 94 PHE A O 1
ATOM 726 N N . GLY A 1 95 ? -12.509 9.833 18.143 1.00 78.00 95 GLY A N 1
ATOM 727 C CA . GLY A 1 95 ? -13.718 9.367 18.820 1.00 78.00 95 GLY A CA 1
ATOM 728 C C . GLY A 1 95 ? -13.491 8.177 19.774 1.00 78.00 95 GLY A C 1
ATOM 729 O O . GLY A 1 95 ? -12.361 7.732 19.985 1.00 78.00 95 GLY A O 1
ATOM 730 N N . PRO A 1 96 ? -14.559 7.682 20.417 1.00 80.25 96 PRO A N 1
ATOM 731 C CA . PRO A 1 96 ? -14.554 6.405 21.125 1.00 80.25 96 PRO A CA 1
ATOM 732 C C . PRO A 1 96 ? -14.418 5.232 20.146 1.00 80.25 96 PRO A C 1
ATOM 734 O O . PRO A 1 96 ? -14.926 5.300 19.029 1.00 80.25 96 PRO A O 1
ATOM 737 N N . VAL A 1 97 ? -13.822 4.120 20.586 1.00 78.12 97 VAL A N 1
ATOM 738 C CA . VAL A 1 97 ? -13.703 2.898 19.760 1.00 78.12 97 VAL A CA 1
ATOM 739 C C . VAL A 1 97 ? -15.066 2.317 19.358 1.00 78.12 97 VAL A C 1
ATOM 741 O O . VAL A 1 97 ? -15.182 1.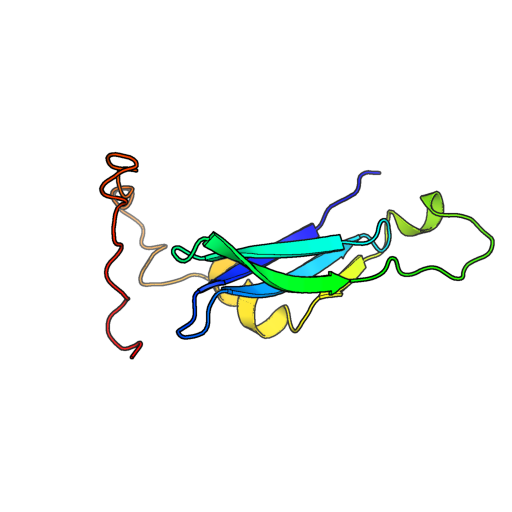691 18.309 1.00 78.12 97 VAL A O 1
ATOM 744 N N . ASP A 1 98 ? -16.100 2.590 20.156 1.00 84.62 98 ASP A N 1
ATOM 745 C CA . ASP A 1 98 ? -17.483 2.156 19.927 1.00 84.62 98 ASP A CA 1
ATOM 746 C C . ASP A 1 98 ? -18.214 3.036 18.894 1.00 84.62 98 ASP A C 1
ATOM 748 O O . ASP A 1 98 ? -19.246 2.642 18.351 1.00 84.62 98 ASP A O 1
ATOM 752 N N . THR A 1 99 ? -17.679 4.233 18.627 1.00 77.94 99 THR A N 1
ATOM 753 C CA . THR A 1 99 ? -18.255 5.240 17.728 1.00 77.94 99 THR A CA 1
ATOM 754 C C . THR A 1 99 ? -17.130 5.896 16.917 1.00 77.94 99 THR A C 1
ATOM 756 O O . THR A 1 99 ? -16.798 7.066 17.154 1.00 77.94 99 THR A O 1
ATOM 759 N N . PRO A 1 100 ? -16.499 5.155 15.986 1.00 73.12 100 PRO A N 1
ATOM 760 C CA . PRO A 1 100 ? -15.407 5.688 15.187 1.00 73.12 100 PRO A CA 1
ATOM 761 C C . PRO A 1 100 ? -15.887 6.881 14.343 1.00 73.12 100 PRO A C 1
ATOM 763 O O . PRO A 1 100 ? -17.038 6.916 13.899 1.00 73.12 100 PRO A O 1
ATOM 766 N N . PRO A 1 101 ? -15.028 7.883 14.114 1.00 69.62 101 PRO A N 1
ATOM 767 C CA . PRO A 1 101 ? -15.392 9.074 13.374 1.00 69.62 101 PRO A CA 1
ATOM 768 C C . PRO A 1 101 ? -15.681 8.741 11.914 1.00 69.62 101 PRO A C 1
ATOM 770 O O . PRO A 1 101 ? -14.980 7.955 11.276 1.00 69.62 101 PRO A O 1
ATOM 773 N N . HIS A 1 102 ? -16.682 9.420 11.364 1.00 68.19 102 HIS A N 1
ATOM 774 C CA . HIS A 1 102 ? -16.990 9.382 9.943 1.00 68.19 102 HIS A CA 1
ATOM 775 C C . HIS A 1 102 ? -16.544 10.688 9.295 1.00 68.19 102 HIS A C 1
ATOM 777 O O . HIS A 1 102 ? -16.998 11.766 9.680 1.00 68.19 102 HIS A O 1
ATOM 783 N N . VAL A 1 103 ? -15.667 10.587 8.298 1.00 64.69 103 VAL A N 1
ATOM 784 C CA . VAL A 1 103 ? -15.316 11.723 7.443 1.00 64.69 103 VAL A CA 1
ATOM 785 C C . VAL A 1 103 ? -16.345 11.784 6.310 1.00 64.69 103 VAL A C 1
ATOM 787 O O . VAL A 1 103 ? -16.525 10.778 5.618 1.00 64.69 103 VAL A O 1
ATOM 790 N N . PRO A 1 104 ? -17.051 12.913 6.115 1.00 60.09 104 PRO A N 1
ATOM 791 C CA . PRO A 1 104 ? -17.942 13.077 4.974 1.00 60.09 104 PRO A CA 1
ATOM 792 C C . PRO A 1 104 ? -17.169 12.879 3.671 1.00 60.09 104 PRO A C 1
ATOM 794 O O . PRO A 1 104 ? -16.070 13.41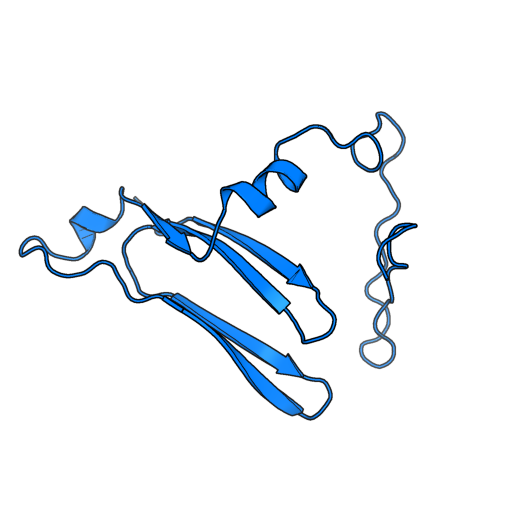4 3.518 1.00 60.09 104 PRO A O 1
ATOM 797 N N . LEU A 1 105 ? -17.741 12.133 2.724 1.00 53.81 105 LEU A N 1
ATOM 798 C CA . LEU A 1 105 ? -17.143 12.021 1.396 1.00 53.81 105 LEU A CA 1
ATOM 799 C C . LEU A 1 105 ? -17.087 13.411 0.734 1.00 53.81 105 LEU A C 1
ATOM 801 O O . LEU A 1 105 ? -18.040 14.190 0.881 1.00 53.81 105 LEU A O 1
ATOM 805 N N . PRO A 1 106 ? -16.015 13.725 -0.016 1.00 52.19 106 PRO A N 1
ATOM 806 C CA . PRO A 1 106 ? -15.964 14.933 -0.827 1.00 52.19 106 PRO A CA 1
ATOM 807 C C . PRO A 1 106 ? -17.166 14.987 -1.775 1.00 52.19 106 PRO A C 1
ATOM 809 O O . PRO A 1 106 ? -17.632 13.959 -2.280 1.00 52.19 106 PRO A O 1
ATOM 812 N N . LYS A 1 107 ? -17.685 16.192 -2.035 1.00 49.78 107 LYS A N 1
ATOM 813 C CA . LYS A 1 107 ? -18.809 16.374 -2.966 1.00 49.78 107 LYS A CA 1
ATOM 814 C C . LYS A 1 107 ? -18.465 15.757 -4.329 1.00 49.78 107 LYS A C 1
ATOM 816 O O . LYS A 1 107 ? -17.536 16.209 -4.985 1.00 49.78 107 LYS A O 1
ATOM 821 N N . GLY A 1 108 ? -19.266 14.789 -4.782 1.00 45.75 108 GLY A N 1
ATOM 822 C CA . GLY A 1 108 ? -19.182 14.229 -6.138 1.00 45.75 108 GLY A CA 1
ATOM 823 C C . GLY A 1 108 ? -18.625 12.806 -6.256 1.00 45.75 108 GLY A C 1
ATOM 824 O O . GLY A 1 108 ? -18.554 12.304 -7.374 1.00 45.75 108 GLY A O 1
ATOM 825 N N . MET A 1 109 ? -18.281 12.135 -5.152 1.00 41.59 109 MET A N 1
ATOM 826 C CA . MET A 1 109 ? -17.999 10.691 -5.150 1.00 41.59 109 MET A CA 1
ATOM 827 C C . MET A 1 109 ? -19.214 9.920 -4.596 1.00 41.59 109 MET A C 1
ATOM 829 O O . MET A 1 109 ? -19.524 10.040 -3.412 1.00 41.59 109 MET A O 1
ATOM 833 N N . ASN A 1 110 ? -19.913 9.174 -5.468 1.00 41.94 110 ASN A N 1
ATOM 834 C CA . ASN A 1 110 ? -21.044 8.272 -5.152 1.00 41.94 110 ASN A CA 1
ATOM 835 C C . ASN A 1 110 ? -20.605 6.798 -5.091 1.00 41.94 110 ASN A C 1
ATOM 837 O O . ASN A 1 110 ? -19.682 6.443 -5.853 1.00 41.94 110 ASN A O 1
#

Secondary structure (DSSP, 8-state):
----EEEEEEEETTEEEEEEEEESSS-EEEEEE-TTS-EEEEEEE------TT-GGGTTT-EEEES-GGGTTHHHHS--TTTS-SSSPPPPPP---TTS---PPPPTT--

Sequence (110 aa):
MTVNGDLVFTPGRDGVTLAGTRTDYPSLEAHQDLPSGATRTIAIDPAATGRSWGPAVNLPFHHDIGNPDTVFPRFHDWNYEYDVPGNPTQSTPFGPVDTPPHVPLPKGMN